Protein AF-A0A2N2T1K8-F1 (afdb_monomer_lite)

Foldseek 3Di:
DEAECPDDDPLVVVCVVVVGHYHYPVVVVPDPDDDDDDDDDDPDPPVCRSVVVVVVVVD

Sequence (59 aa):
MPLVAHNTLPTFDRLRRDGITVLSPERAAQQEIRELHVGLLNMMPDAALAATERQFYRL

Secondary structure (DSSP, 8-state):
--EE--S--HHHHHHHHTT--EE-HHHHTT-SSPP--------S-HHHHHHHHHHHHT-

Radius of 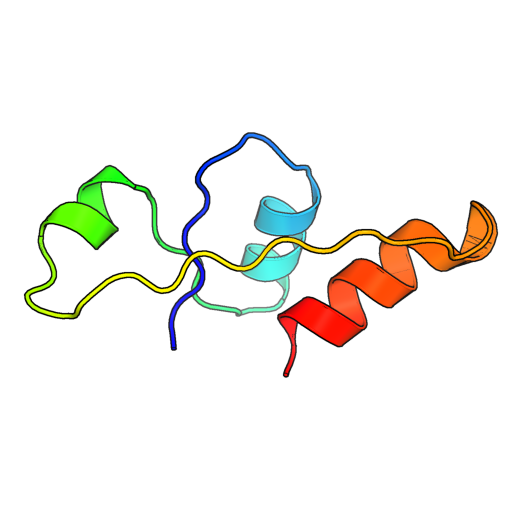gyration: 12.33 Å; chains: 1; bounding box: 23×18×33 Å

pLDDT: mean 79.16, std 3.63, range [67.69, 88.38]

Structure (mmCIF, N/CA/C/O backbone):
data_AF-A0A2N2T1K8-F1
#
_entry.id   AF-A0A2N2T1K8-F1
#
loop_
_atom_site.group_PDB
_atom_site.id
_atom_site.type_symbol
_atom_site.label_atom_id
_atom_site.label_alt_id
_atom_site.label_comp_id
_atom_site.label_asym_id
_atom_site.label_entity_id
_atom_site.label_seq_id
_atom_site.pdbx_PDB_ins_code
_atom_site.Cartn_x
_atom_site.Cartn_y
_atom_site.Cartn_z
_atom_site.occupancy
_atom_site.B_iso_or_equiv
_atom_site.auth_seq_id
_atom_site.auth_comp_id
_atom_site.auth_asym_id
_atom_site.auth_atom_id
_atom_site.pdbx_PDB_model_num
ATOM 1 N N . MET A 1 1 ? -0.816 3.574 10.450 1.00 67.69 1 MET A N 1
ATOM 2 C CA . MET A 1 1 ? -2.141 2.914 10.397 1.00 67.69 1 MET A CA 1
ATOM 3 C C . MET A 1 1 ? -1.998 1.653 9.559 1.00 67.69 1 MET A C 1
ATOM 5 O O . MET A 1 1 ? -1.262 1.714 8.583 1.00 67.69 1 MET A O 1
ATOM 9 N N . PRO A 1 2 ? -2.593 0.516 9.940 1.00 76.25 2 PRO A N 1
ATOM 10 C CA . PRO A 1 2 ? -2.463 -0.711 9.159 1.00 76.25 2 PRO A CA 1
ATOM 11 C C . PRO A 1 2 ? -3.174 -0.580 7.804 1.00 76.25 2 PRO A C 1
ATOM 13 O O . PRO A 1 2 ? -4.279 -0.045 7.732 1.00 76.25 2 PRO A O 1
ATOM 16 N N . LEU A 1 3 ? -2.542 -1.073 6.737 1.00 80.06 3 LEU A N 1
ATOM 17 C CA . LEU A 1 3 ? -3.145 -1.113 5.401 1.00 80.06 3 LEU A CA 1
ATOM 18 C C . LEU A 1 3 ? -4.133 -2.280 5.314 1.00 80.06 3 LEU A C 1
ATOM 20 O O . LEU A 1 3 ? -3.866 -3.344 5.869 1.00 80.06 3 LEU A O 1
ATOM 24 N N . VAL A 1 4 ? -5.244 -2.115 4.595 1.00 81.38 4 VAL A N 1
ATOM 25 C CA . VAL A 1 4 ? -6.243 -3.178 4.394 1.00 81.38 4 VAL A CA 1
ATOM 26 C C . VAL A 1 4 ? -6.148 -3.706 2.967 1.00 81.38 4 VAL A C 1
ATOM 28 O O . VAL A 1 4 ? -6.311 -2.958 2.004 1.00 81.38 4 VAL A O 1
ATOM 31 N N . ALA A 1 5 ? -5.894 -5.007 2.822 1.00 79.75 5 ALA A N 1
ATOM 32 C CA . ALA A 1 5 ? -5.842 -5.670 1.523 1.00 79.75 5 ALA A CA 1
ATOM 33 C C . ALA A 1 5 ? -7.256 -5.952 0.995 1.00 79.75 5 ALA A C 1
ATOM 35 O O . ALA A 1 5 ? -7.757 -7.068 1.107 1.00 79.75 5 ALA A O 1
ATOM 36 N N . HIS A 1 6 ? -7.908 -4.936 0.429 1.00 74.25 6 HIS A N 1
ATOM 37 C CA . HIS A 1 6 ? -9.262 -5.061 -0.128 1.00 74.25 6 HIS A CA 1
ATOM 38 C C . HIS A 1 6 ? -9.296 -5.651 -1.556 1.00 74.25 6 HIS A C 1
ATOM 40 O O . HIS A 1 6 ? -10.371 -5.856 -2.118 1.00 74.25 6 HIS A O 1
ATOM 46 N N . ASN A 1 7 ? -8.133 -5.879 -2.176 1.00 75.19 7 ASN A N 1
ATOM 47 C CA . ASN A 1 7 ? -7.996 -6.461 -3.511 1.00 75.19 7 ASN A CA 1
ATOM 48 C C . ASN A 1 7 ? -6.789 -7.422 -3.572 1.00 75.19 7 ASN A C 1
ATOM 50 O O . ASN A 1 7 ? -5.994 -7.508 -2.635 1.00 75.19 7 ASN A O 1
ATOM 54 N N . THR A 1 8 ? -6.643 -8.145 -4.685 1.00 74.62 8 THR A N 1
ATOM 55 C CA . THR A 1 8 ? -5.569 -9.132 -4.897 1.00 74.62 8 THR A CA 1
ATOM 56 C C . THR A 1 8 ? -4.313 -8.529 -5.538 1.00 74.62 8 THR A C 1
ATOM 58 O O . THR A 1 8 ? -3.647 -9.195 -6.333 1.00 74.62 8 THR A O 1
ATOM 61 N N . LEU A 1 9 ? -3.986 -7.261 -5.255 1.00 79.62 9 LEU A N 1
ATOM 62 C CA . LEU A 1 9 ? -2.781 -6.642 -5.812 1.00 79.62 9 LEU A CA 1
ATOM 63 C C . LEU A 1 9 ? -1.513 -7.361 -5.305 1.00 79.62 9 LEU A C 1
ATOM 65 O O . LEU A 1 9 ? -1.337 -7.501 -4.089 1.00 79.62 9 LEU A O 1
ATOM 69 N N . PRO A 1 10 ? -0.565 -7.727 -6.195 1.00 78.50 10 PRO A N 1
ATOM 70 C CA . PRO A 1 10 ? 0.697 -8.375 -5.810 1.00 78.50 10 PRO A CA 1
ATOM 71 C C . PRO A 1 10 ? 1.549 -7.542 -4.843 1.00 78.50 10 PRO A C 1
ATOM 73 O O . PRO A 1 10 ? 2.438 -8.059 -4.161 1.00 78.50 10 PRO A O 1
ATOM 76 N N . THR A 1 11 ? 1.304 -6.232 -4.800 1.00 78.81 11 THR A N 1
ATOM 77 C CA . THR A 1 11 ? 2.006 -5.282 -3.939 1.00 78.81 11 THR A CA 1
ATOM 78 C C . THR A 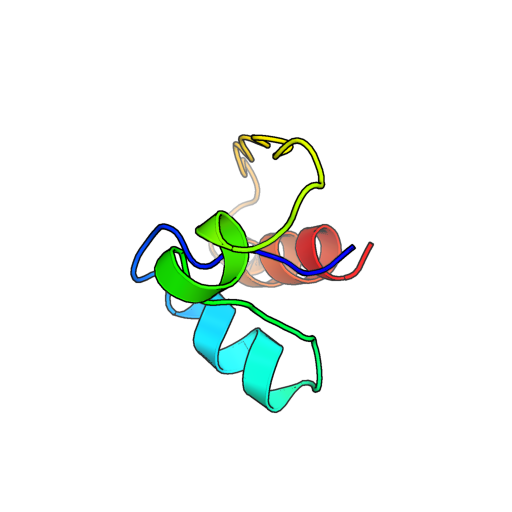1 11 ? 1.797 -5.603 -2.454 1.00 78.81 11 THR A C 1
ATOM 80 O O . THR A 1 11 ? 2.753 -5.494 -1.688 1.00 78.81 11 THR A O 1
ATOM 83 N N . PHE A 1 12 ? 0.631 -6.118 -2.040 1.00 80.88 12 PHE A N 1
ATOM 84 C CA . PHE A 1 12 ? 0.381 -6.470 -0.634 1.00 80.88 12 PHE A CA 1
ATOM 85 C C . PHE A 1 12 ? 1.257 -7.615 -0.123 1.00 80.88 12 PHE A C 1
ATOM 87 O O . PHE A 1 12 ? 1.76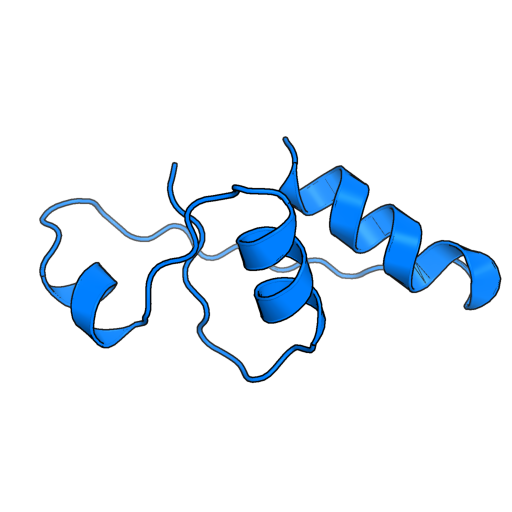0 -7.545 0.998 1.00 80.88 12 PHE A O 1
ATOM 94 N N . ASP A 1 13 ? 1.502 -8.640 -0.939 1.00 80.56 13 ASP A N 1
ATOM 95 C CA . ASP A 1 13 ? 2.374 -9.752 -0.545 1.00 80.56 13 ASP A CA 1
ATOM 96 C C . ASP A 1 13 ? 3.828 -9.315 -0.396 1.00 80.56 13 ASP A C 1
ATOM 98 O O . ASP A 1 13 ? 4.549 -9.819 0.466 1.00 80.56 13 ASP A O 1
ATOM 102 N N . ARG A 1 14 ? 4.261 -8.337 -1.196 1.00 78.94 14 ARG A N 1
ATOM 103 C CA . ARG A 1 14 ? 5.582 -7.722 -1.039 1.00 78.94 14 ARG A CA 1
ATOM 104 C C . ARG A 1 14 ? 5.658 -6.859 0.218 1.00 78.94 14 ARG A C 1
ATOM 106 O O . ARG A 1 14 ? 6.612 -7.009 0.967 1.00 78.94 14 ARG A O 1
ATOM 113 N N . LEU A 1 15 ? 4.647 -6.036 0.501 1.00 81.44 15 LEU A N 1
ATOM 114 C CA . LEU A 1 15 ? 4.602 -5.221 1.724 1.00 81.44 15 LEU A CA 1
ATOM 115 C C . LEU A 1 15 ? 4.651 -6.090 2.993 1.00 81.44 15 LEU A C 1
ATOM 117 O O . LEU A 1 15 ? 5.378 -5.764 3.927 1.00 81.44 15 LEU A O 1
ATOM 121 N N . ARG A 1 16 ? 3.960 -7.241 3.001 1.00 82.00 16 ARG A N 1
ATOM 122 C CA . ARG A 1 16 ? 4.051 -8.221 4.099 1.00 82.00 16 ARG A CA 1
ATOM 123 C C . ARG A 1 16 ? 5.470 -8.765 4.282 1.00 82.00 16 ARG A C 1
ATOM 125 O O . ARG A 1 16 ? 5.919 -8.903 5.416 1.00 82.00 16 ARG A O 1
ATOM 132 N N . ARG A 1 17 ? 6.181 -9.067 3.186 1.00 83.75 17 ARG A N 1
ATOM 133 C CA . ARG A 1 17 ? 7.592 -9.510 3.230 1.00 83.75 17 ARG A CA 1
ATOM 134 C C . ARG A 1 17 ? 8.530 -8.408 3.724 1.00 83.75 17 ARG A C 1
ATOM 136 O O . ARG A 1 17 ? 9.490 -8.715 4.418 1.00 83.75 17 ARG A O 1
ATOM 143 N N . ASP A 1 18 ? 8.214 -7.153 3.418 1.00 82.38 18 ASP A N 1
ATOM 144 C CA . ASP A 1 18 ? 8.947 -5.970 3.882 1.00 82.38 18 ASP A CA 1
ATOM 145 C C . ASP A 1 18 ? 8.650 -5.616 5.360 1.00 82.38 18 ASP A C 1
ATOM 147 O O . ASP A 1 18 ? 9.168 -4.623 5.869 1.00 82.38 18 ASP A O 1
ATOM 151 N N . GLY A 1 19 ? 7.828 -6.409 6.064 1.00 79.81 19 GLY A N 1
ATOM 152 C CA . GLY A 1 19 ? 7.499 -6.210 7.480 1.00 79.81 19 GLY A CA 1
ATOM 153 C C . GLY A 1 19 ? 6.380 -5.198 7.744 1.00 79.81 19 GLY A C 1
ATOM 154 O O . GLY A 1 19 ? 6.144 -4.835 8.895 1.00 79.81 19 GLY A O 1
ATOM 155 N N . ILE A 1 20 ? 5.672 -4.743 6.706 1.00 81.50 20 ILE A N 1
ATOM 156 C CA . ILE A 1 20 ? 4.544 -3.816 6.845 1.00 81.50 20 ILE A CA 1
ATOM 157 C C . ILE A 1 20 ? 3.283 -4.601 7.214 1.00 81.50 20 ILE A C 1
ATOM 159 O O . ILE A 1 20 ? 2.913 -5.580 6.562 1.00 81.50 20 ILE A O 1
ATOM 163 N N . THR A 1 21 ? 2.591 -4.145 8.258 1.00 81.06 21 THR A N 1
ATOM 164 C CA . THR A 1 21 ? 1.335 -4.747 8.712 1.00 81.06 21 THR A CA 1
ATOM 165 C C . THR A 1 21 ? 0.214 -4.466 7.713 1.00 81.06 21 THR A C 1
ATOM 167 O O . THR A 1 21 ? -0.309 -3.352 7.639 1.00 81.06 21 THR A O 1
ATOM 170 N N . VAL A 1 22 ? -0.179 -5.506 6.978 1.00 82.06 22 VAL A N 1
ATOM 171 C CA . VAL A 1 22 ? -1.328 -5.499 6.066 1.00 82.06 22 VAL A CA 1
ATOM 172 C 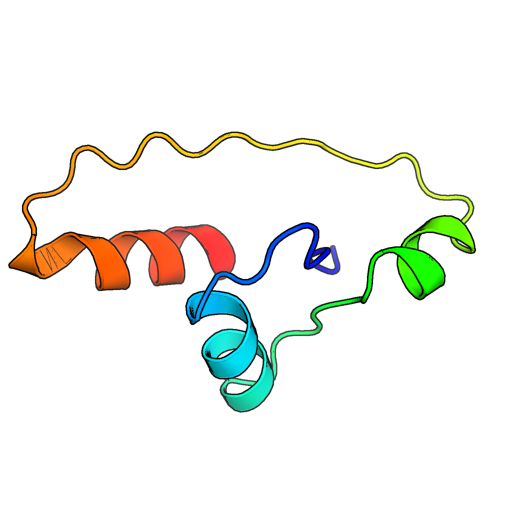C . VAL A 1 22 ? -2.416 -6.416 6.627 1.00 82.06 22 VAL A C 1
ATOM 174 O O . VAL A 1 22 ? -2.226 -7.631 6.718 1.00 82.06 22 VAL A O 1
ATOM 177 N N . LEU A 1 23 ? -3.554 -5.840 7.005 1.00 84.19 23 LEU A N 1
ATOM 178 C CA . LEU A 1 23 ? -4.727 -6.551 7.509 1.00 84.19 23 LEU A CA 1
ATOM 179 C C . LEU A 1 23 ? -5.570 -7.116 6.363 1.00 84.19 23 LEU A C 1
ATOM 181 O O . LEU A 1 23 ? -5.613 -6.561 5.264 1.00 84.19 23 LEU A O 1
ATOM 185 N N . SER A 1 24 ? -6.261 -8.220 6.640 1.00 82.94 24 SER A N 1
ATOM 186 C CA . SER A 1 24 ? -7.348 -8.685 5.781 1.00 82.94 24 SER A CA 1
ATOM 187 C C . SER A 1 24 ? -8.623 -7.873 6.062 1.00 82.94 24 SER A C 1
ATOM 189 O O . SER A 1 24 ? -8.762 -7.344 7.173 1.00 82.94 24 SER A O 1
ATOM 191 N N . PRO A 1 25 ? -9.556 -7.769 5.100 1.00 79.75 25 PRO A N 1
ATOM 192 C CA . PRO A 1 25 ? -10.819 -7.055 5.294 1.00 79.75 25 PRO A CA 1
ATOM 193 C C . PRO A 1 25 ? -11.614 -7.567 6.502 1.00 79.75 25 PRO A C 1
ATOM 195 O O . PRO A 1 25 ? -12.163 -6.774 7.261 1.00 79.75 25 PRO A O 1
ATOM 198 N N . GLU A 1 26 ? -11.603 -8.879 6.748 1.00 80.94 26 GLU A N 1
ATOM 199 C CA . GLU A 1 26 ? -12.319 -9.506 7.866 1.00 80.94 26 GLU A CA 1
ATOM 200 C C . GLU A 1 26 ? -11.732 -9.090 9.219 1.00 80.94 26 GLU A C 1
ATOM 202 O O . GLU A 1 26 ? -12.472 -8.841 10.169 1.00 80.94 26 GLU A O 1
ATOM 207 N N . ARG A 1 27 ? -10.398 -8.978 9.313 1.00 78.31 27 ARG A N 1
ATOM 208 C CA . ARG A 1 27 ? -9.728 -8.474 10.522 1.00 78.31 27 ARG A CA 1
ATOM 209 C C . ARG A 1 27 ? -9.918 -6.974 10.708 1.00 78.31 27 ARG A C 1
ATOM 211 O O . ARG A 1 27 ? -9.997 -6.520 11.844 1.00 78.31 27 ARG A O 1
ATOM 218 N N . ALA A 1 28 ? -9.968 -6.210 9.619 1.00 79.81 28 ALA A N 1
ATOM 219 C CA . ALA A 1 28 ? -10.202 -4.771 9.674 1.00 79.81 28 ALA A CA 1
ATOM 220 C C . ALA A 1 28 ? -11.631 -4.443 10.139 1.00 79.81 28 ALA A C 1
ATOM 222 O O . ALA A 1 28 ? -11.803 -3.532 10.941 1.00 79.81 28 ALA A O 1
ATOM 223 N N . ALA A 1 29 ? -12.632 -5.233 9.730 1.00 79.62 29 ALA A N 1
ATOM 224 C CA . ALA A 1 29 ? -14.032 -5.058 10.131 1.00 79.62 29 ALA A CA 1
ATOM 225 C C . ALA A 1 29 ? -14.279 -5.218 11.644 1.00 79.62 29 ALA A C 1
ATOM 227 O O . ALA A 1 29 ? -15.287 -4.743 12.159 1.00 79.62 29 ALA A O 1
ATOM 228 N N . GLN A 1 30 ? -13.371 -5.885 12.363 1.00 82.38 30 GLN A N 1
ATOM 229 C CA . GLN A 1 30 ? -13.436 -6.040 13.819 1.00 82.38 30 GLN A CA 1
ATOM 230 C C . GLN A 1 30 ? -12.825 -4.855 14.583 1.00 82.38 30 GLN A C 1
ATOM 232 O O . GLN A 1 30 ? -12.856 -4.847 15.812 1.00 82.38 30 GLN A O 1
ATOM 237 N N . GLN A 1 31 ? -12.233 -3.874 13.892 1.00 78.12 31 GLN A N 1
ATOM 238 C CA . GLN A 1 31 ? -11.674 -2.687 14.533 1.00 78.12 31 GLN A CA 1
ATOM 239 C C . GLN A 1 31 ? -12.743 -1.602 14.682 1.00 78.12 31 GLN A C 1
ATOM 241 O O . GLN A 1 31 ? -13.444 -1.273 13.733 1.00 78.12 31 GLN A O 1
ATOM 246 N N . GLU A 1 32 ? -12.810 -0.971 15.854 1.00 73.75 32 GLU A N 1
ATOM 247 C CA . GLU A 1 32 ? -13.687 0.186 16.114 1.00 73.75 32 GLU A CA 1
ATOM 248 C C . GLU A 1 32 ? -13.138 1.506 15.526 1.00 73.75 32 GLU A C 1
ATOM 250 O O . GLU A 1 32 ? -13.552 2.600 15.909 1.00 73.75 32 GLU A O 1
ATOM 255 N N . ILE A 1 33 ? -12.178 1.429 14.599 1.00 76.75 33 ILE A N 1
ATOM 256 C CA . ILE A 1 33 ? -11.569 2.587 13.938 1.00 76.75 33 ILE A CA 1
ATOM 257 C C . ILE A 1 33 ? -12.236 2.771 12.576 1.00 76.75 33 ILE A C 1
ATOM 259 O O . ILE A 1 33 ? -12.348 1.828 11.796 1.00 76.75 33 ILE A O 1
ATOM 263 N N . ARG A 1 34 ? -12.646 4.006 12.266 1.00 72.69 34 ARG A N 1
ATOM 264 C CA . ARG A 1 34 ? -13.212 4.353 10.958 1.00 72.69 34 ARG A CA 1
ATOM 265 C C . ARG A 1 34 ? -12.192 4.099 9.847 1.00 72.69 34 ARG A C 1
ATOM 267 O O . ARG A 1 34 ? -11.076 4.615 9.891 1.00 72.69 34 ARG A O 1
ATOM 274 N N . GLU A 1 35 ? -12.609 3.359 8.827 1.00 74.50 35 GLU A N 1
ATOM 275 C CA . GLU A 1 35 ? -11.802 3.119 7.634 1.00 74.50 35 GLU A CA 1
ATOM 276 C C . GLU A 1 35 ? -11.562 4.403 6.822 1.00 74.50 35 GLU A C 1
ATOM 278 O O . GLU A 1 35 ? -12.438 5.263 6.687 1.00 74.50 35 GLU A O 1
ATOM 283 N N . LEU A 1 36 ? -10.353 4.521 6.269 1.00 77.06 36 LEU A N 1
ATOM 284 C CA . LEU A 1 36 ? -9.985 5.559 5.313 1.00 77.06 36 LEU A CA 1
ATOM 285 C C . LEU A 1 36 ? -9.799 4.908 3.943 1.00 77.06 36 LEU A C 1
ATOM 287 O O . LEU A 1 36 ? -8.892 4.098 3.752 1.00 77.06 36 LEU A O 1
ATOM 291 N N . HIS A 1 37 ? -10.640 5.278 2.981 1.00 76.62 37 HIS A N 1
ATOM 292 C CA . HIS A 1 37 ? -10.503 4.827 1.597 1.00 76.62 37 HIS A CA 1
ATOM 293 C C . HIS A 1 37 ? -9.645 5.817 0.814 1.00 76.62 37 HIS A C 1
ATOM 295 O O . HIS A 1 37 ? -10.005 6.985 0.674 1.00 76.62 37 HIS A O 1
ATOM 301 N N . VAL A 1 38 ? -8.505 5.350 0.305 1.00 78.12 38 VAL A N 1
ATOM 302 C CA . VAL A 1 38 ? -7.565 6.156 -0.483 1.00 78.12 38 VAL A CA 1
ATOM 303 C C . VAL A 1 38 ? -7.448 5.556 -1.879 1.00 78.12 38 VAL A C 1
ATOM 305 O O . VAL A 1 38 ? -7.005 4.420 -2.035 1.00 78.12 38 VAL A O 1
ATOM 308 N N . GLY A 1 39 ? -7.835 6.325 -2.896 1.00 78.69 39 GLY A N 1
ATOM 309 C CA . GLY A 1 39 ? -7.576 5.991 -4.295 1.00 78.69 39 GLY A CA 1
ATOM 310 C C . GLY A 1 39 ? -6.224 6.545 -4.739 1.00 78.69 39 GLY A C 1
ATOM 311 O O . GLY A 1 39 ? -5.954 7.729 -4.545 1.00 78.69 39 GLY A O 1
ATOM 312 N N . LEU A 1 40 ? -5.387 5.708 -5.355 1.00 81.06 40 LEU A N 1
ATOM 313 C CA . LEU A 1 40 ? -4.116 6.119 -5.954 1.00 81.06 40 LEU A CA 1
ATOM 314 C C . LEU A 1 40 ? -4.197 5.951 -7.474 1.00 81.06 40 LEU A C 1
ATOM 316 O O . LEU A 1 40 ? -4.161 4.830 -7.977 1.00 81.06 40 LEU A O 1
ATOM 320 N N . LEU A 1 41 ? -4.278 7.063 -8.207 1.00 84.25 41 LEU A N 1
ATOM 321 C CA . LEU A 1 41 ? -4.091 7.066 -9.657 1.00 84.25 41 LEU A CA 1
ATOM 322 C C . LEU A 1 41 ? -2.607 7.281 -9.958 1.00 84.25 41 LEU A C 1
ATOM 324 O O . LEU A 1 41 ? -2.116 8.409 -9.964 1.00 84.25 41 LEU A O 1
ATOM 328 N N . ASN A 1 42 ? -1.885 6.187 -10.177 1.00 81.12 42 ASN A N 1
ATOM 329 C CA . ASN A 1 42 ? -0.471 6.250 -10.514 1.00 81.12 42 ASN A CA 1
ATOM 330 C C . ASN A 1 42 ? -0.291 6.534 -12.015 1.00 81.12 42 ASN A C 1
ATOM 332 O O . ASN A 1 42 ? -0.602 5.685 -12.844 1.00 81.12 42 ASN A O 1
A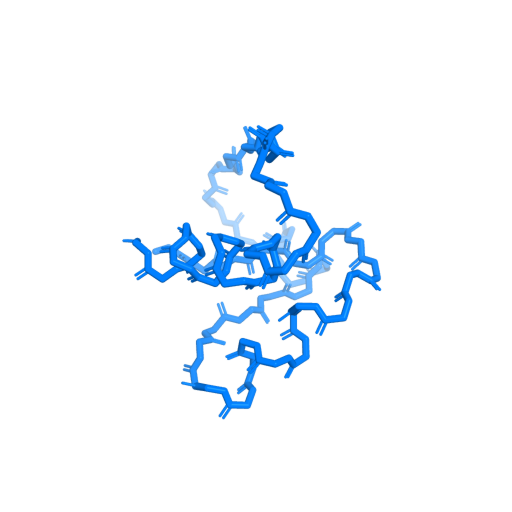TOM 336 N N . MET A 1 43 ? 0.211 7.725 -12.356 1.00 88.38 43 MET A N 1
ATOM 337 C CA . MET A 1 43 ? 0.515 8.133 -13.740 1.00 88.38 43 MET A CA 1
ATOM 338 C C . MET A 1 43 ? 1.997 7.970 -14.101 1.00 88.38 43 MET A C 1
ATOM 340 O O . MET A 1 43 ? 2.459 8.507 -15.108 1.00 88.38 43 MET A O 1
ATOM 344 N N . MET A 1 44 ? 2.773 7.287 -13.260 1.00 88.19 44 MET A N 1
ATOM 345 C CA . MET A 1 44 ? 4.186 7.061 -13.537 1.00 88.19 44 MET A CA 1
ATOM 346 C C . MET A 1 44 ? 4.359 6.096 -14.716 1.00 88.19 44 MET A C 1
ATOM 348 O O . MET A 1 44 ? 3.562 5.171 -14.867 1.00 88.19 44 MET A O 1
ATOM 352 N N . PRO A 1 45 ? 5.407 6.276 -15.540 1.00 80.44 45 PRO A N 1
ATOM 353 C CA . PRO A 1 45 ? 5.692 5.368 -16.647 1.00 80.44 45 PRO A CA 1
ATOM 354 C C . PRO A 1 45 ? 5.948 3.943 -16.134 1.00 80.44 45 PRO A C 1
ATOM 356 O O . PRO A 1 45 ? 6.439 3.775 -15.016 1.00 80.44 45 PRO A O 1
ATOM 359 N N . ASP A 1 46 ? 5.676 2.924 -16.958 1.00 75.00 46 ASP A N 1
ATOM 360 C CA . ASP A 1 46 ? 5.682 1.499 -16.567 1.00 75.00 46 ASP A CA 1
ATOM 361 C C . ASP A 1 46 ? 6.918 1.070 -15.759 1.00 75.00 46 ASP A C 1
ATOM 363 O O . ASP A 1 46 ? 6.807 0.339 -14.773 1.00 75.00 46 ASP A O 1
ATOM 367 N N . ALA A 1 47 ? 8.101 1.581 -16.118 1.00 76.56 47 ALA A N 1
ATOM 368 C CA . ALA A 1 47 ? 9.359 1.288 -15.428 1.00 76.56 47 ALA A CA 1
ATOM 369 C C . ALA A 1 47 ? 9.384 1.727 -13.947 1.00 76.56 47 ALA A C 1
ATOM 371 O O . ALA A 1 47 ? 10.135 1.170 -13.146 1.00 76.56 47 ALA A O 1
ATOM 372 N N . ALA A 1 48 ? 8.571 2.717 -13.573 1.00 77.38 48 ALA A N 1
ATOM 373 C CA . ALA A 1 48 ? 8.494 3.293 -12.234 1.00 77.38 48 ALA A CA 1
ATOM 374 C C . ALA A 1 48 ? 7.177 2.982 -11.501 1.00 77.38 48 ALA A C 1
ATOM 376 O O . ALA A 1 48 ? 7.085 3.249 -10.303 1.00 77.38 48 ALA A O 1
ATOM 377 N N . LEU A 1 49 ? 6.191 2.366 -12.164 1.00 76.62 49 LEU A N 1
ATOM 378 C CA . LEU A 1 49 ? 4.854 2.125 -11.610 1.00 76.62 49 LEU A CA 1
ATOM 379 C C . LEU A 1 49 ? 4.912 1.408 -10.245 1.00 76.62 49 LEU A C 1
ATOM 381 O O . LEU A 1 49 ? 4.444 1.928 -9.231 1.00 76.62 49 LEU A O 1
ATOM 385 N N . ALA A 1 50 ? 5.609 0.269 -10.189 1.00 77.75 50 ALA A N 1
ATOM 386 C CA . ALA A 1 50 ? 5.758 -0.517 -8.964 1.00 77.75 50 ALA A CA 1
ATOM 387 C C . ALA A 1 50 ? 6.622 0.174 -7.893 1.00 77.75 50 ALA A C 1
ATOM 389 O O . ALA A 1 50 ? 6.490 -0.117 -6.705 1.00 77.75 50 ALA A O 1
ATOM 390 N N . ALA A 1 51 ? 7.544 1.058 -8.285 1.00 80.81 51 ALA A N 1
ATOM 391 C CA . ALA A 1 51 ? 8.351 1.812 -7.329 1.00 80.81 51 ALA A CA 1
ATOM 392 C C . ALA A 1 51 ? 7.517 2.880 -6.619 1.00 80.81 51 ALA A C 1
ATOM 394 O O . ALA A 1 51 ? 7.612 3.006 -5.399 1.00 80.81 51 ALA A O 1
ATOM 395 N N . THR A 1 52 ? 6.663 3.578 -7.362 1.00 81.31 52 THR A N 1
ATOM 396 C CA . THR A 1 52 ? 5.795 4.631 -6.834 1.00 81.31 52 THR A CA 1
ATOM 397 C C . THR A 1 52 ? 4.714 4.081 -5.916 1.00 81.31 52 THR A C 1
ATOM 399 O O . THR A 1 52 ? 4.505 4.642 -4.844 1.00 81.31 52 THR A O 1
ATOM 402 N N . GLU A 1 53 ? 4.102 2.941 -6.255 1.00 80.56 53 GLU A N 1
ATOM 403 C CA . GLU A 1 53 ? 3.179 2.253 -5.340 1.00 80.56 53 GLU A CA 1
ATOM 404 C C . GLU A 1 53 ? 3.847 1.950 -3.992 1.00 80.56 53 GLU A C 1
ATOM 406 O O . GLU A 1 53 ? 3.298 2.254 -2.937 1.00 80.56 53 GLU A O 1
ATOM 411 N N . ARG A 1 54 ? 5.077 1.415 -4.005 1.00 78.50 54 ARG A N 1
ATOM 412 C CA . ARG A 1 54 ? 5.820 1.127 -2.766 1.00 78.50 54 ARG A CA 1
ATOM 413 C C . ARG A 1 54 ? 6.135 2.379 -1.965 1.00 78.50 54 ARG A C 1
ATOM 415 O O . ARG A 1 54 ? 6.026 2.349 -0.745 1.00 78.50 54 ARG A O 1
ATOM 422 N N .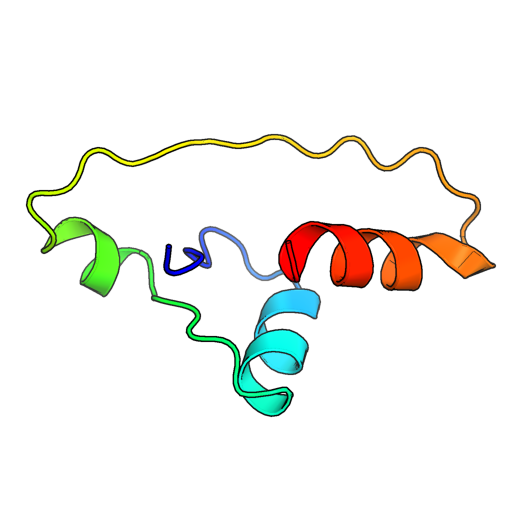 GLN A 1 55 ? 6.590 3.438 -2.632 1.00 80.12 55 GLN A N 1
ATOM 423 C CA . GLN A 1 55 ? 6.893 4.703 -1.966 1.00 80.12 55 GLN A CA 1
ATOM 424 C C . GLN A 1 55 ? 5.643 5.261 -1.292 1.00 80.12 55 GLN A C 1
ATOM 426 O O . GLN A 1 55 ? 5.719 5.649 -0.134 1.00 80.12 55 GLN A O 1
ATOM 431 N N . PHE A 1 56 ? 4.499 5.221 -1.975 1.00 82.06 56 PHE A N 1
ATOM 432 C CA . PHE A 1 56 ? 3.234 5.690 -1.425 1.00 82.06 56 PHE A CA 1
ATOM 433 C C . PHE A 1 56 ? 2.765 4.847 -0.228 1.00 82.06 56 PHE A C 1
ATOM 435 O O . PHE A 1 56 ? 2.395 5.406 0.795 1.00 82.06 56 PHE A O 1
ATOM 442 N N . TYR A 1 57 ? 2.836 3.512 -0.308 1.00 79.31 57 TYR A N 1
ATOM 443 C CA . TYR A 1 57 ? 2.393 2.620 0.778 1.00 79.31 57 TYR A CA 1
ATOM 444 C C . TYR A 1 57 ? 3.329 2.563 1.998 1.00 79.31 57 TYR A C 1
ATOM 446 O O . TYR A 1 57 ? 2.983 1.927 2.993 1.00 79.31 57 TYR A O 1
ATOM 454 N N . ARG A 1 58 ? 4.519 3.173 1.924 1.00 75.06 58 ARG A N 1
ATOM 455 C CA . ARG A 1 58 ? 5.481 3.262 3.038 1.00 75.06 58 ARG A CA 1
ATOM 456 C C . ARG A 1 58 ? 5.342 4.536 3.880 1.00 75.06 58 ARG A C 1
ATOM 458 O O . ARG A 1 58 ? 5.993 4.602 4.921 1.00 75.06 58 ARG A O 1
ATOM 465 N N . LEU A 1 59 ? 4.578 5.526 3.416 1.00 71.38 59 LEU A N 1
ATOM 466 C CA . LEU A 1 59 ? 4.285 6.765 4.150 1.00 71.38 59 LEU A CA 1
ATOM 467 C C . LEU A 1 59 ? 3.305 6.498 5.301 1.00 71.38 59 LEU A C 1
ATOM 469 O O . LEU A 1 59 ? 3.485 7.133 6.363 1.00 71.38 59 LEU A O 1
#